Protein AF-A0A968AND1-F1 (afdb_monomer_lite)

Foldseek 3Di:
DPPVPDDLCQFFAKAFQVVLCVVLVHRDDPVLLCVQLVVVVWDWDDPPRIIRTGDDPVCSPPQDDHNVSSSVSSDVVVDNVPRDDDDDDDDDDDDDDPPVVVVVVVVVVVCVVVVDDDDDFDQFAAPVLCVVVVHDPPPWDADPDDPDNRRGTGDPDPPSRVVVVD

Sequence (166 aa):
VDQKKFKLDQGPLQLNLEFLNRKIGVAVPKKQVIDILSGLGFEVTDKESTLSVKIPTWRATKDIAIPEDLIEEVARIYGYDNITPALPAFEILPPEENKLRRLENKVIDVLVGLGLSEVKNYSFLSEKDLDELSIDKKNCLRVKNPMSEDQRVMRPHLLPNLLKNV

pLDDT: mean 91.08, std 9.69, range [44.84, 98.38]

Structure (mmCIF, N/CA/C/O backbone):
data_AF-A0A968AND1-F1
#
_entry.id   AF-A0A968AND1-F1
#
loop_
_atom_site.group_PDB
_atom_site.id
_atom_site.type_symbol
_atom_site.label_atom_id
_atom_site.label_alt_id
_atom_site.label_comp_id
_atom_site.label_asym_id
_atom_site.label_entity_id
_atom_site.label_seq_id
_atom_site.pdbx_PDB_ins_code
_atom_site.Cartn_x
_atom_site.Cartn_y
_atom_site.Cartn_z
_atom_site.occupancy
_atom_site.B_iso_or_equiv
_atom_site.auth_seq_id
_atom_site.auth_comp_id
_atom_site.auth_asym_id
_atom_site.auth_atom_id
_atom_site.pdbx_PDB_model_num
ATOM 1 N N . VAL A 1 1 ? 16.168 1.348 29.260 1.00 53.44 1 VAL A N 1
ATOM 2 C CA . VAL A 1 1 ? 14.964 2.154 29.567 1.00 53.44 1 VAL A CA 1
ATOM 3 C C . VAL A 1 1 ? 14.601 1.890 31.016 1.00 53.44 1 VAL A C 1
ATOM 5 O O . VAL A 1 1 ? 14.470 0.729 31.381 1.00 53.44 1 VAL A O 1
ATOM 8 N N . ASP A 1 2 ? 14.565 2.928 31.850 1.00 44.84 2 ASP A N 1
ATOM 9 C CA . ASP A 1 2 ? 14.290 2.818 33.288 1.00 44.84 2 ASP A CA 1
ATOM 10 C C . ASP A 1 2 ? 12.824 2.402 33.516 1.00 44.84 2 ASP A C 1
ATOM 12 O O . ASP A 1 2 ? 11.900 3.179 33.267 1.00 44.84 2 ASP A O 1
ATOM 16 N N . GLN A 1 3 ? 12.605 1.153 33.944 1.00 57.84 3 GLN A N 1
ATOM 17 C CA . GLN A 1 3 ? 11.269 0.570 34.134 1.00 57.84 3 GLN A CA 1
ATOM 18 C C . GLN A 1 3 ? 10.439 1.319 35.192 1.00 57.84 3 GLN A C 1
ATOM 20 O O . GLN A 1 3 ? 9.213 1.263 35.152 1.00 57.84 3 GLN A O 1
ATOM 25 N N . LYS A 1 4 ? 11.074 2.068 36.108 1.00 55.53 4 LYS A N 1
ATOM 26 C CA . LYS A 1 4 ? 10.379 2.764 37.206 1.00 55.53 4 LYS A CA 1
ATOM 27 C C . LYS A 1 4 ? 9.567 3.989 36.772 1.00 55.53 4 LYS A C 1
ATOM 29 O O . LYS A 1 4 ? 8.744 4.460 37.552 1.00 55.53 4 LYS A O 1
ATOM 34 N N . LYS A 1 5 ? 9.779 4.515 35.560 1.00 52.84 5 LYS A N 1
ATOM 35 C CA . LYS A 1 5 ? 9.066 5.698 35.033 1.00 52.84 5 LYS A CA 1
ATOM 36 C C . LYS A 1 5 ? 8.205 5.408 33.801 1.00 52.84 5 LYS A C 1
ATOM 38 O O . LYS A 1 5 ? 7.696 6.342 33.186 1.00 52.84 5 LYS A O 1
ATOM 43 N N . PHE A 1 6 ? 8.025 4.141 33.434 1.00 58.09 6 PHE A N 1
ATOM 44 C CA . PHE A 1 6 ? 7.187 3.781 32.295 1.00 58.09 6 PHE A CA 1
ATOM 45 C C . PHE A 1 6 ? 5.703 3.949 32.651 1.00 58.09 6 PHE A C 1
ATOM 47 O O . PHE A 1 6 ? 5.091 3.080 33.269 1.00 58.09 6 PHE A O 1
ATOM 54 N N . LYS A 1 7 ? 5.127 5.096 32.280 1.00 56.00 7 LYS A N 1
ATOM 55 C CA . LYS A 1 7 ? 3.677 5.289 32.220 1.00 56.00 7 LYS A CA 1
ATOM 56 C C . LYS A 1 7 ? 3.217 4.963 30.806 1.00 56.00 7 LYS A C 1
ATOM 58 O O . LYS A 1 7 ? 3.558 5.671 29.866 1.00 56.00 7 LYS A O 1
ATOM 63 N N . LEU A 1 8 ? 2.441 3.895 30.680 1.00 63.19 8 LEU A N 1
ATOM 64 C CA . LEU A 1 8 ? 1.616 3.665 29.505 1.00 63.19 8 LEU A CA 1
ATOM 65 C C . LEU A 1 8 ? 0.398 4.575 29.634 1.00 63.19 8 LEU A C 1
ATOM 67 O O . LEU A 1 8 ? -0.398 4.397 30.556 1.00 63.19 8 LEU A O 1
ATOM 71 N N . ASP A 1 9 ? 0.277 5.556 28.747 1.00 61.38 9 ASP A N 1
ATOM 72 C CA . ASP A 1 9 ? -0.919 6.385 28.662 1.00 61.38 9 ASP A CA 1
ATOM 73 C C . ASP A 1 9 ? -2.028 5.550 28.002 1.00 61.38 9 ASP A C 1
ATOM 75 O O . ASP A 1 9 ? -2.262 5.609 26.800 1.00 61.38 9 ASP A O 1
ATOM 79 N N . GLN A 1 10 ? -2.654 4.665 28.786 1.00 68.56 10 GLN A N 1
ATOM 80 C CA . GLN A 1 10 ? -3.744 3.772 28.354 1.00 68.56 10 GLN A CA 1
ATOM 81 C C . GLN A 1 10 ? -5.066 4.534 28.310 1.00 68.56 10 GLN A C 1
ATOM 83 O O . GLN A 1 10 ? -6.095 4.043 28.789 1.00 68.56 10 GLN A O 1
ATOM 88 N N . GLY A 1 11 ? -5.010 5.776 27.824 1.00 67.06 11 GLY A N 1
ATOM 89 C CA . GLY A 1 11 ? -6.164 6.645 27.726 1.00 67.06 11 GLY A CA 1
ATOM 90 C C . G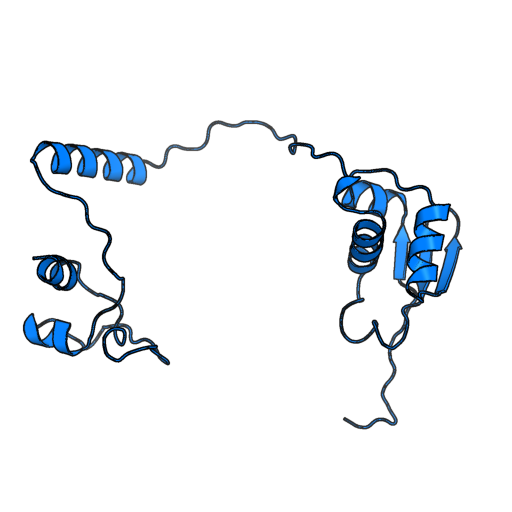LY A 1 11 ? -7.292 5.885 27.040 1.00 67.06 11 GLY A C 1
ATOM 91 O O . GLY A 1 11 ? -7.042 5.158 26.072 1.00 67.06 11 GLY A O 1
ATOM 92 N N . PRO A 1 12 ? -8.529 5.982 27.544 1.00 87.88 12 PRO A N 1
ATOM 93 C CA . PRO A 1 12 ? -9.616 5.360 26.835 1.00 87.88 12 PRO A CA 1
ATOM 94 C C . PRO A 1 12 ? -9.797 6.095 25.507 1.00 87.88 12 PRO A C 1
ATOM 96 O O . PRO A 1 12 ? -10.149 7.281 25.484 1.00 87.88 12 PRO A O 1
ATOM 99 N N . LEU A 1 13 ? -9.566 5.388 24.404 1.00 93.75 13 LEU A N 1
ATOM 100 C CA . LEU A 1 13 ? -9.876 5.894 23.078 1.00 93.75 13 LEU A CA 1
ATOM 101 C C . LEU A 1 13 ? -11.386 6.057 22.963 1.00 93.75 13 LEU A C 1
ATOM 103 O O . LEU A 1 13 ? -12.162 5.213 23.414 1.00 93.75 13 LEU A O 1
ATOM 107 N N . GLN A 1 14 ? -11.802 7.172 22.377 1.00 96.25 14 GLN A N 1
ATOM 108 C CA . GLN A 1 14 ? -13.209 7.441 22.130 1.00 96.25 14 GLN A CA 1
ATOM 109 C C . GLN A 1 14 ? -13.546 6.977 20.715 1.00 96.25 14 GLN A C 1
ATOM 111 O O . GLN A 1 14 ? -13.006 7.493 19.738 1.00 96.25 14 GLN A O 1
ATOM 116 N N . LEU A 1 15 ? -14.436 5.996 20.615 1.00 96.50 15 LEU A N 1
ATOM 117 C CA . LEU A 1 15 ? -14.879 5.406 19.362 1.00 96.50 15 LEU A CA 1
ATOM 118 C C . LEU A 1 15 ? -16.339 5.781 19.116 1.00 96.50 15 LEU A C 1
ATOM 120 O O . LEU A 1 15 ? -17.257 5.217 19.708 1.00 96.50 15 LEU A O 1
ATOM 124 N N . ASN A 1 16 ? -16.556 6.760 18.245 1.00 97.06 16 ASN A N 1
ATOM 125 C CA . ASN A 1 16 ? -17.894 7.146 17.819 1.00 97.06 16 ASN A CA 1
ATOM 126 C C . ASN A 1 16 ? -18.455 6.113 16.821 1.00 97.06 16 ASN A C 1
ATOM 128 O O . ASN A 1 16 ? -17.775 5.733 15.866 1.00 97.06 16 ASN A O 1
ATOM 132 N N . LEU A 1 17 ? -19.697 5.665 17.028 1.00 96.31 17 LEU A N 1
ATOM 133 C CA . LEU A 1 17 ? -20.296 4.596 16.215 1.00 96.31 17 LEU A CA 1
ATOM 134 C C . LEU A 1 17 ? -20.638 5.039 14.786 1.00 96.31 17 LEU A C 1
ATOM 136 O O . LEU A 1 17 ? -20.535 4.243 13.856 1.00 96.31 17 LEU A O 1
ATOM 140 N N . GLU A 1 18 ? -21.011 6.303 14.588 1.00 96.31 18 GLU A N 1
ATOM 141 C CA . GLU A 1 18 ? -21.244 6.858 13.251 1.00 96.31 18 GLU A CA 1
ATOM 142 C C . GLU A 1 18 ? -19.932 6.923 12.462 1.00 96.31 18 GLU A C 1
ATOM 144 O O . GLU A 1 18 ? -19.879 6.536 11.293 1.00 96.31 18 GLU A O 1
ATOM 149 N N . PHE A 1 19 ? -18.849 7.336 13.124 1.00 96.81 19 PHE A N 1
ATOM 150 C CA . PHE A 1 19 ? -17.512 7.335 12.542 1.00 96.81 19 PHE A CA 1
ATOM 151 C C . PHE A 1 19 ? -17.060 5.926 12.141 1.00 96.81 19 PHE A C 1
ATOM 153 O O . PHE A 1 19 ? -16.585 5.744 11.019 1.00 96.81 19 PHE A O 1
ATOM 160 N N . LEU A 1 20 ? -17.267 4.936 13.016 1.00 97.06 20 LEU A N 1
ATOM 161 C CA . LEU A 1 20 ? -16.990 3.526 12.736 1.00 97.06 20 LEU A CA 1
ATOM 162 C C . LEU A 1 20 ? -17.761 3.041 11.506 1.00 97.06 20 LEU A C 1
ATOM 164 O O . LEU A 1 20 ? -17.153 2.552 10.557 1.00 97.06 20 LEU A O 1
ATOM 168 N N . ASN A 1 21 ? -19.077 3.247 11.477 1.00 94.88 21 ASN A N 1
ATOM 169 C CA . ASN A 1 21 ? -19.923 2.790 10.374 1.00 94.88 21 ASN A CA 1
ATOM 170 C C . ASN A 1 21 ? -19.545 3.461 9.050 1.00 94.88 21 ASN A C 1
ATOM 172 O O . ASN A 1 21 ? -19.492 2.802 8.014 1.00 94.88 21 ASN A O 1
ATOM 176 N N . ARG A 1 22 ? -19.215 4.758 9.076 1.00 94.56 22 ARG A N 1
ATOM 177 C CA . ARG A 1 22 ? -18.755 5.490 7.889 1.00 94.56 22 ARG A CA 1
ATOM 178 C C . ARG A 1 22 ? -17.414 4.973 7.367 1.00 94.56 22 ARG A C 1
ATOM 180 O O . ARG A 1 22 ? -17.195 4.987 6.161 1.00 94.56 22 ARG A O 1
ATOM 187 N N . LYS A 1 23 ? -16.509 4.558 8.257 1.00 95.19 23 LYS A N 1
ATOM 188 C CA . LYS A 1 23 ? -15.190 4.024 7.888 1.00 95.19 23 LYS A CA 1
ATOM 189 C C . LYS A 1 23 ? -15.261 2.588 7.373 1.00 95.19 23 LYS A C 1
ATOM 191 O O . LYS A 1 23 ? -14.573 2.282 6.407 1.00 95.19 23 LYS A O 1
ATOM 196 N N . ILE A 1 24 ? -16.089 1.740 7.985 1.00 94.12 24 ILE A N 1
ATOM 197 C CA . ILE A 1 24 ? -16.304 0.353 7.540 1.00 94.12 24 ILE A CA 1
ATOM 198 C C . ILE A 1 24 ? -17.152 0.314 6.260 1.00 94.12 24 ILE A C 1
ATOM 200 O O . ILE A 1 24 ? -16.947 -0.545 5.410 1.00 94.12 24 ILE A O 1
ATOM 204 N N . GLY A 1 25 ? -18.101 1.242 6.112 1.00 92.56 25 GLY A N 1
ATOM 205 C CA . GLY A 1 25 ? -19.063 1.261 5.006 1.00 92.56 25 GLY A CA 1
ATOM 206 C C . GLY A 1 25 ? -20.323 0.426 5.261 1.00 92.56 25 GLY A C 1
ATOM 207 O O . GLY A 1 25 ? -21.180 0.336 4.387 1.00 92.56 25 GLY A O 1
ATOM 208 N N . VAL A 1 26 ? -20.467 -0.159 6.456 1.00 92.50 26 VAL A N 1
ATOM 209 C CA . VAL A 1 26 ? -21.644 -0.923 6.897 1.00 92.50 26 VAL A CA 1
ATOM 210 C C . VAL A 1 26 ? -22.003 -0.519 8.325 1.00 92.50 26 VAL A C 1
ATOM 212 O O . VAL A 1 26 ? -21.129 -0.234 9.142 1.00 92.50 26 VAL A O 1
ATOM 215 N N . ALA A 1 27 ? -23.301 -0.500 8.634 1.00 94.12 27 ALA A N 1
ATOM 216 C CA . ALA A 1 27 ? -23.789 -0.272 9.987 1.00 94.12 27 ALA A CA 1
ATOM 217 C C . ALA A 1 27 ? -23.658 -1.547 10.834 1.00 94.12 27 ALA A C 1
ATOM 219 O O . ALA A 1 27 ? -24.503 -2.441 10.752 1.00 94.12 27 ALA A O 1
ATOM 220 N N . VAL A 1 28 ? -22.615 -1.628 11.664 1.00 94.75 28 VAL A N 1
ATOM 221 C CA . VAL A 1 28 ? -22.433 -2.750 12.597 1.00 94.75 28 VAL A CA 1
ATOM 222 C C . VAL A 1 28 ? -23.256 -2.480 13.866 1.00 94.75 28 VAL A C 1
ATOM 224 O O . VAL A 1 28 ? -23.113 -1.412 14.471 1.00 94.75 28 VAL A O 1
ATOM 227 N N . PRO A 1 29 ? -24.128 -3.408 14.311 1.00 95.62 29 PRO A N 1
ATOM 228 C CA . PRO A 1 29 ? -24.905 -3.226 15.532 1.00 95.62 29 PRO A CA 1
ATOM 229 C C . PRO A 1 29 ? -24.011 -2.941 16.743 1.00 95.62 29 PRO A C 1
ATOM 231 O O . PRO A 1 29 ? -23.075 -3.685 17.024 1.00 95.62 29 PRO A O 1
ATOM 234 N N . LYS A 1 30 ? -24.346 -1.909 17.525 1.00 96.56 30 LYS A N 1
ATOM 235 C CA . LYS A 1 30 ? -23.572 -1.481 18.704 1.00 96.56 30 LYS A CA 1
ATOM 236 C C . LYS A 1 30 ? -23.215 -2.622 19.659 1.00 96.56 30 LYS A C 1
ATOM 238 O O . LYS A 1 30 ? -22.081 -2.709 20.114 1.00 96.56 30 LYS A O 1
ATOM 243 N N . LYS A 1 31 ? -24.177 -3.504 19.948 1.00 97.06 31 LYS A N 1
ATOM 244 C CA . LYS A 1 31 ? -23.959 -4.674 20.808 1.00 97.06 31 LYS A CA 1
ATOM 245 C C . LYS A 1 31 ? -22.848 -5.573 20.256 1.00 97.06 31 LYS A C 1
ATOM 247 O O . LYS A 1 31 ? -21.956 -5.949 20.997 1.00 97.06 31 LYS A O 1
ATOM 252 N N . GLN A 1 32 ? -22.862 -5.830 18.949 1.00 97.12 32 GLN A N 1
ATOM 253 C CA . GLN A 1 32 ? -21.843 -6.633 18.280 1.00 97.12 32 GLN A CA 1
ATOM 254 C C . GLN A 1 32 ? -20.465 -5.960 18.332 1.00 97.12 32 GLN A C 1
ATOM 256 O O . GLN A 1 32 ? -19.475 -6.638 18.574 1.00 97.12 32 GLN A O 1
ATOM 261 N N . VAL A 1 33 ? -20.391 -4.632 18.170 1.00 97.50 33 VAL A N 1
ATOM 262 C CA . VAL A 1 33 ? -19.134 -3.874 18.327 1.00 97.50 33 VAL A CA 1
ATOM 263 C C . VAL A 1 33 ? -18.553 -4.052 19.735 1.00 97.50 33 VAL A C 1
ATOM 265 O O . VAL A 1 33 ? -17.361 -4.320 19.879 1.00 97.50 33 VAL A O 1
ATOM 268 N N . ILE A 1 34 ? -19.394 -3.937 20.768 1.00 97.81 34 ILE A N 1
ATOM 269 C CA . ILE A 1 34 ? -18.987 -4.136 22.166 1.00 97.81 34 ILE A CA 1
ATOM 270 C C . ILE A 1 34 ? -18.523 -5.580 22.385 1.00 97.81 34 ILE A C 1
ATOM 272 O O . ILE A 1 34 ? -17.430 -5.779 22.906 1.00 97.81 34 ILE A O 1
ATOM 276 N N . ASP A 1 35 ? -19.300 -6.571 21.938 1.00 98.06 35 ASP A N 1
ATOM 277 C CA . ASP A 1 35 ? -18.975 -7.995 22.092 1.00 98.06 35 ASP A CA 1
ATOM 278 C C . ASP A 1 35 ? -17.628 -8.344 21.429 1.00 98.06 35 ASP A C 1
ATOM 280 O O . ASP A 1 35 ? -16.812 -9.056 22.016 1.00 98.06 35 ASP A O 1
ATOM 284 N N . ILE A 1 36 ? -17.356 -7.794 20.239 1.00 97.94 36 ILE A N 1
ATOM 285 C CA . ILE A 1 36 ? -16.085 -7.974 19.524 1.00 97.94 36 ILE A CA 1
ATOM 286 C C . ILE A 1 36 ? -14.917 -7.384 20.321 1.00 97.94 36 ILE A C 1
ATOM 288 O O . ILE A 1 36 ? -13.936 -8.079 20.590 1.00 97.94 36 ILE A O 1
ATOM 292 N N . LEU A 1 37 ? -15.010 -6.110 20.712 1.00 97.38 37 LEU A N 1
ATOM 293 C CA . LEU A 1 37 ? -13.928 -5.427 21.425 1.00 97.38 37 LEU A CA 1
ATOM 294 C C . LEU A 1 37 ? -13.686 -6.059 22.805 1.00 97.38 37 LEU A C 1
ATOM 296 O O . LEU A 1 37 ? -12.544 -6.314 23.183 1.00 97.38 37 LEU A O 1
ATOM 300 N N . SER A 1 38 ? -14.741 -6.400 23.541 1.00 97.25 38 SER A N 1
ATOM 301 C CA . SER A 1 38 ? -14.603 -7.117 24.811 1.00 97.25 38 SER A CA 1
ATOM 302 C C . SER A 1 38 ? -14.009 -8.517 24.629 1.00 97.25 38 SER A C 1
ATOM 304 O O . SER A 1 38 ? -13.138 -8.905 25.407 1.00 97.25 38 SER A O 1
ATOM 306 N N . GLY A 1 39 ? -14.384 -9.246 23.571 1.00 97.44 39 GLY A N 1
ATOM 307 C CA . GLY A 1 39 ? -13.796 -10.546 23.228 1.00 97.44 39 GLY A CA 1
ATOM 308 C C . GLY A 1 39 ? -12.299 -10.485 22.893 1.00 97.44 39 GLY A C 1
ATOM 309 O O . GLY A 1 39 ? -11.574 -11.451 23.125 1.00 97.44 39 GLY A O 1
ATOM 310 N N . LEU A 1 40 ? -11.817 -9.336 22.413 1.00 95.81 40 LEU A N 1
ATOM 311 C CA . LEU A 1 40 ? -10.397 -9.066 22.155 1.00 95.81 40 LEU A CA 1
ATOM 312 C C . LEU A 1 40 ? -9.631 -8.550 23.391 1.00 95.81 40 LEU A C 1
ATOM 314 O O . LEU A 1 40 ? -8.423 -8.311 23.314 1.00 95.81 40 LEU A O 1
ATOM 318 N N . GLY A 1 41 ? -10.308 -8.397 24.533 1.00 94.44 41 GLY A N 1
ATOM 319 C CA . GLY A 1 41 ? -9.711 -7.971 25.800 1.00 94.44 41 GLY A CA 1
ATOM 320 C C . GLY A 1 41 ? -9.697 -6.458 26.032 1.00 94.44 41 GLY A C 1
ATOM 321 O O . GLY A 1 41 ? -8.996 -6.001 26.935 1.00 94.44 41 GLY A O 1
ATOM 322 N N . PHE A 1 42 ? -10.444 -5.675 25.247 1.00 95.06 42 PHE A N 1
ATOM 323 C CA . PHE A 1 42 ? -10.645 -4.250 25.517 1.00 95.06 42 PHE A CA 1
ATOM 324 C C . PHE A 1 42 ? -11.730 -4.045 26.584 1.00 95.06 42 PHE A C 1
ATOM 326 O O . PHE A 1 42 ? -12.798 -4.659 26.525 1.00 95.06 42 PHE A O 1
ATOM 333 N N . GLU A 1 43 ? -11.500 -3.139 27.540 1.00 95.00 43 GLU A N 1
ATOM 334 C CA . GLU A 1 43 ? -12.562 -2.720 28.467 1.00 95.00 43 GLU A CA 1
ATOM 335 C C . GLU A 1 43 ? -13.380 -1.612 27.790 1.00 95.00 43 GLU A C 1
ATOM 337 O O . GLU A 1 43 ? -12.850 -0.545 27.468 1.00 95.00 43 GLU A O 1
ATOM 342 N N . VAL A 1 44 ? -14.668 -1.867 27.550 1.00 96.44 44 VAL A N 1
ATOM 343 C CA . VAL A 1 44 ? -15.549 -0.961 26.804 1.00 96.44 44 VAL A CA 1
ATOM 344 C C . VAL A 1 44 ? -16.598 -0.373 27.737 1.00 96.44 44 VAL A C 1
ATOM 346 O O . VAL A 1 44 ? -17.413 -1.099 28.303 1.00 96.44 44 VAL A O 1
ATOM 349 N N . THR A 1 45 ? -16.616 0.953 27.851 1.00 96.31 45 THR A N 1
ATOM 350 C CA . THR A 1 45 ? -17.667 1.685 28.564 1.00 96.31 45 THR A CA 1
ATOM 351 C C . THR A 1 45 ? -18.581 2.374 27.564 1.00 96.31 45 THR A C 1
ATOM 353 O O . THR A 1 45 ? -18.137 3.197 26.760 1.00 96.31 45 THR A O 1
ATOM 356 N N . ASP A 1 46 ? -19.869 2.060 27.637 1.00 95.44 46 ASP A N 1
ATOM 357 C CA . ASP A 1 46 ? -20.893 2.649 26.784 1.00 95.44 46 ASP A CA 1
ATOM 358 C C . ASP A 1 46 ? -21.247 4.082 27.232 1.00 95.44 46 ASP A C 1
ATOM 360 O O . ASP A 1 46 ? -21.658 4.298 28.373 1.00 95.44 46 ASP A O 1
ATOM 364 N N . LYS A 1 47 ? -21.093 5.059 26.327 1.00 93.56 47 LYS A N 1
ATOM 365 C CA . LYS A 1 47 ? -21.545 6.452 26.478 1.00 93.56 47 LYS A CA 1
ATOM 366 C C . LYS A 1 47 ? -22.492 6.845 25.335 1.00 93.56 47 LYS A C 1
ATOM 368 O O . LYS A 1 47 ? -22.267 7.829 24.631 1.00 93.56 47 LYS A O 1
ATOM 373 N N . GLU A 1 48 ? -23.532 6.041 25.127 1.00 88.94 48 GLU A N 1
ATOM 374 C CA . GLU A 1 48 ? -24.608 6.236 24.143 1.00 88.94 48 GLU A CA 1
ATOM 375 C C . GLU A 1 48 ? -24.145 6.191 22.676 1.00 88.94 48 GLU A C 1
ATOM 377 O O . GLU A 1 48 ? -24.236 5.139 22.039 1.00 88.94 48 GLU A O 1
ATOM 382 N N . SER A 1 49 ? -23.667 7.308 22.122 1.00 90.19 49 SER A N 1
ATOM 383 C CA . SER A 1 49 ? -23.209 7.424 20.726 1.00 90.19 49 SER A CA 1
ATOM 384 C C . SER A 1 49 ? -21.718 7.123 20.553 1.00 90.19 49 SER A C 1
ATOM 386 O O . SER A 1 49 ? -21.238 6.911 19.435 1.00 90.19 49 SER A O 1
ATOM 388 N N . THR A 1 50 ? -20.982 7.103 21.664 1.00 95.56 50 THR A N 1
ATOM 389 C CA . THR A 1 50 ? -19.533 6.915 21.701 1.00 95.56 50 THR A CA 1
ATOM 390 C C . THR A 1 50 ? -19.179 5.818 22.698 1.00 95.56 50 THR A C 1
ATOM 392 O O . THR A 1 50 ? -19.725 5.759 23.797 1.00 95.56 50 THR A O 1
ATOM 395 N N . LEU A 1 51 ? -18.254 4.942 22.322 1.00 96.56 51 LEU A N 1
ATOM 396 C CA . LEU A 1 51 ? -17.664 3.949 23.209 1.00 96.56 51 LEU A CA 1
ATOM 397 C C . LEU A 1 51 ? -16.347 4.492 23.759 1.00 96.56 51 LEU A C 1
ATOM 399 O O . LEU A 1 51 ? -15.510 4.992 23.013 1.00 96.56 51 LEU A O 1
ATOM 403 N N . SER A 1 52 ? -16.158 4.383 25.067 1.00 96.88 52 SER A N 1
ATOM 404 C CA . SER A 1 52 ? -14.903 4.712 25.733 1.00 96.88 52 SER A CA 1
ATOM 405 C C . SER A 1 52 ? -14.135 3.412 25.948 1.00 96.88 52 SER A C 1
ATOM 407 O O . SER A 1 52 ? -14.504 2.618 26.811 1.00 96.88 52 SER A O 1
ATOM 409 N N . VAL A 1 53 ? -13.097 3.186 25.147 1.00 96.00 53 VAL A N 1
ATOM 410 C CA . VAL A 1 53 ? -12.407 1.897 25.026 1.00 96.00 53 VAL A CA 1
ATOM 411 C C . VAL A 1 53 ? -11.020 1.991 25.641 1.00 96.00 53 VAL A C 1
ATOM 413 O O . VAL A 1 53 ? -10.142 2.677 25.119 1.00 96.00 53 VAL A O 1
ATOM 416 N N . LYS A 1 54 ? -10.804 1.297 26.753 1.00 94.38 54 LYS A N 1
ATOM 417 C CA . LYS A 1 54 ? -9.490 1.209 27.388 1.00 94.38 54 LYS A CA 1
ATOM 418 C C . LYS A 1 54 ? -8.692 0.072 26.758 1.00 94.38 54 LYS A C 1
ATOM 420 O O . LYS A 1 54 ? -9.164 -1.062 26.648 1.00 94.38 54 LYS A O 1
ATOM 425 N N . ILE A 1 55 ? -7.473 0.401 26.348 1.00 93.38 55 ILE A N 1
ATOM 426 C CA . ILE A 1 55 ? -6.603 -0.496 25.593 1.00 93.38 55 ILE A CA 1
ATOM 427 C C . ILE A 1 55 ? -5.853 -1.427 26.557 1.00 93.38 55 ILE A C 1
ATOM 429 O O . ILE A 1 55 ? -5.229 -0.939 27.505 1.00 93.38 55 ILE A O 1
ATOM 433 N N . PRO A 1 56 ? -5.840 -2.751 26.319 1.00 90.88 56 PRO A N 1
ATOM 434 C CA . PRO A 1 56 ? -5.036 -3.664 27.113 1.00 90.88 56 PRO A CA 1
ATOM 435 C C . PRO A 1 56 ? -3.533 -3.431 26.900 1.00 90.88 56 PRO A C 1
ATOM 437 O O . PRO A 1 56 ? -3.060 -3.107 25.807 1.00 90.88 56 PRO A O 1
ATOM 440 N N . THR A 1 57 ? -2.748 -3.643 27.956 1.00 88.31 57 THR A N 1
ATOM 441 C CA . THR A 1 57 ? -1.318 -3.283 28.018 1.00 88.31 57 THR A CA 1
ATOM 442 C C . THR A 1 57 ? -0.470 -3.899 26.899 1.00 88.31 57 THR A C 1
ATOM 444 O O . THR A 1 57 ? 0.460 -3.260 26.408 1.00 88.31 57 THR A O 1
ATOM 447 N N . TRP A 1 58 ? -0.794 -5.122 26.470 1.00 87.94 58 TRP A N 1
ATOM 448 C CA . TRP A 1 58 ? -0.062 -5.850 25.429 1.00 87.94 58 TRP A CA 1
ATOM 449 C C . TRP A 1 58 ? -0.339 -5.349 24.002 1.00 87.94 58 TRP A C 1
ATOM 451 O O . TRP A 1 58 ? 0.407 -5.714 23.095 1.00 87.94 58 TRP A O 1
ATOM 461 N N . ARG A 1 59 ? -1.367 -4.507 23.816 1.00 89.62 59 ARG A N 1
ATOM 462 C CA . ARG A 1 59 ? -1.737 -3.860 22.540 1.00 89.62 59 ARG A CA 1
ATOM 463 C C . ARG A 1 59 ? -1.342 -2.376 22.494 1.00 89.62 59 ARG A C 1
ATOM 465 O O . ARG A 1 59 ? -0.941 -1.852 21.462 1.00 89.62 59 ARG A O 1
ATOM 472 N N . ALA A 1 60 ? -1.343 -1.704 23.646 1.00 84.56 60 ALA A N 1
ATOM 473 C CA . ALA A 1 60 ? -1.090 -0.261 23.755 1.00 84.56 60 ALA A CA 1
ATOM 474 C C . ALA A 1 60 ? 0.332 0.207 23.363 1.00 84.56 60 ALA A C 1
ATOM 476 O O . ALA A 1 60 ? 0.592 1.402 23.303 1.00 84.56 60 ALA A O 1
ATOM 477 N N . THR A 1 61 ? 1.283 -0.709 23.146 1.00 80.25 61 THR A N 1
ATOM 478 C CA . THR A 1 61 ? 2.675 -0.366 22.781 1.00 80.25 61 THR A CA 1
ATOM 479 C C . THR A 1 61 ? 3.033 -0.666 21.332 1.00 80.25 61 THR A C 1
ATOM 481 O O . THR A 1 61 ? 4.074 -0.204 20.868 1.00 80.25 61 THR A O 1
ATOM 484 N N . LYS A 1 62 ? 2.236 -1.489 20.644 1.00 75.94 62 LYS A N 1
ATOM 485 C CA . LYS A 1 62 ? 2.637 -2.114 19.379 1.00 75.94 62 LYS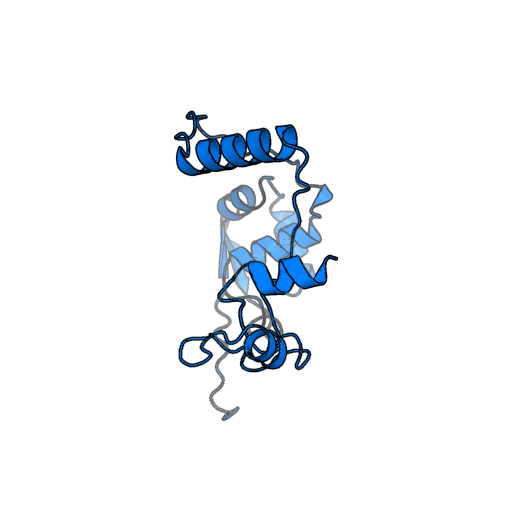 A CA 1
ATOM 486 C C . LYS A 1 62 ? 1.742 -1.731 18.216 1.00 75.94 62 LYS A C 1
ATOM 488 O O . LYS A 1 62 ? 2.261 -1.624 17.111 1.00 75.94 62 LYS A O 1
ATOM 493 N N . ASP A 1 63 ? 0.443 -1.571 18.458 1.00 87.38 63 ASP A N 1
ATOM 494 C CA . ASP A 1 63 ? -0.521 -1.532 17.361 1.00 87.38 63 ASP A CA 1
ATOM 495 C C . ASP A 1 63 ? -1.782 -0.691 17.601 1.00 87.38 63 ASP A C 1
ATOM 497 O O . ASP A 1 63 ? -2.331 -0.213 16.620 1.00 87.38 63 ASP A O 1
ATOM 501 N N . ILE A 1 64 ? -2.231 -0.455 18.843 1.00 92.06 64 ILE A N 1
ATOM 502 C CA . ILE A 1 64 ? -3.424 0.381 19.096 1.00 92.06 64 ILE A CA 1
ATOM 503 C C . ILE A 1 64 ? -3.026 1.735 19.688 1.00 92.06 64 ILE A C 1
ATOM 505 O O . ILE A 1 64 ? -2.567 1.802 20.833 1.00 92.06 64 ILE A O 1
ATOM 509 N N . ALA A 1 65 ? -3.249 2.808 18.932 1.00 90.50 65 ALA A N 1
ATOM 510 C CA . ALA A 1 65 ? -2.941 4.186 19.315 1.00 90.50 65 ALA A CA 1
ATOM 511 C C . ALA A 1 65 ? -4.046 5.198 18.953 1.00 90.50 65 ALA A C 1
ATOM 513 O O . ALA A 1 65 ? -4.150 6.233 19.614 1.00 90.50 65 ALA A O 1
ATOM 514 N N . ILE A 1 66 ? -4.870 4.922 17.938 1.00 92.81 66 ILE A N 1
ATOM 515 C CA . ILE A 1 66 ? -5.929 5.819 17.448 1.00 92.81 66 ILE A CA 1
ATOM 516 C C . ILE A 1 66 ? -7.271 5.081 17.282 1.00 92.81 66 ILE A C 1
ATOM 518 O O . ILE A 1 66 ? -7.300 3.850 17.234 1.00 92.81 66 ILE A O 1
ATOM 522 N N . PRO A 1 67 ? -8.414 5.795 17.213 1.00 94.56 67 PRO A N 1
ATOM 523 C CA . PRO A 1 67 ? -9.726 5.164 17.051 1.00 94.56 67 PRO A CA 1
ATOM 524 C C . PRO A 1 67 ? -9.839 4.270 15.809 1.00 94.56 67 PRO A C 1
ATOM 526 O O . PRO A 1 67 ? -10.563 3.279 15.844 1.00 94.56 67 PRO A O 1
ATOM 529 N N . GLU A 1 68 ? -9.128 4.591 14.729 1.00 96.50 68 GLU A N 1
ATOM 530 C CA . GLU A 1 68 ? -9.079 3.796 13.501 1.00 96.50 68 GLU A CA 1
ATOM 531 C C . GLU A 1 68 ? -8.537 2.380 13.719 1.00 96.50 68 GLU A C 1
ATOM 533 O O . GLU A 1 68 ? -9.049 1.448 13.102 1.00 96.50 68 GLU A O 1
ATOM 538 N N . ASP A 1 69 ? -7.598 2.188 14.647 1.00 95.56 69 ASP A N 1
ATOM 539 C CA . ASP A 1 69 ? -7.058 0.857 14.949 1.00 95.56 69 ASP A CA 1
ATOM 540 C C . ASP A 1 69 ? -8.135 -0.033 15.599 1.00 95.56 69 ASP A C 1
ATOM 542 O O . ASP A 1 69 ? -8.222 -1.234 15.350 1.00 95.56 69 ASP A O 1
ATOM 546 N N . LEU A 1 70 ? -9.035 0.564 16.394 1.00 96.00 70 LEU A N 1
ATOM 547 C CA . LEU A 1 70 ? -10.203 -0.141 16.934 1.00 96.00 70 LEU A CA 1
ATOM 548 C C . LEU A 1 70 ? -11.221 -0.473 15.838 1.00 96.00 70 LEU A C 1
ATOM 550 O O . LEU A 1 70 ? -11.884 -1.507 15.909 1.00 96.00 70 LEU A O 1
ATOM 554 N N . ILE A 1 71 ? -11.358 0.395 14.832 1.00 97.00 71 ILE A N 1
ATOM 555 C CA . ILE A 1 71 ? -12.232 0.149 13.678 1.00 97.00 71 ILE A CA 1
ATOM 556 C C . ILE A 1 71 ? -11.710 -1.041 12.871 1.00 97.00 71 ILE A C 1
ATOM 558 O O . ILE A 1 71 ? -12.517 -1.878 12.468 1.00 97.00 71 ILE A O 1
ATOM 562 N N . GLU A 1 72 ? -10.393 -1.151 12.674 1.00 96.69 72 GLU A N 1
ATOM 563 C CA . GLU A 1 72 ? -9.782 -2.314 12.024 1.00 96.69 72 GLU A CA 1
ATOM 564 C C . GLU A 1 72 ? -10.088 -3.601 12.795 1.00 96.69 72 GLU A C 1
ATOM 566 O O . GLU A 1 72 ? -10.539 -4.574 12.194 1.00 96.69 72 GLU A O 1
ATOM 571 N N . GLU A 1 73 ? -9.945 -3.602 14.123 1.00 96.88 73 GLU A N 1
ATOM 572 C CA . GLU A 1 73 ? -10.258 -4.779 14.942 1.00 96.88 73 GLU A CA 1
ATOM 573 C C . GLU A 1 73 ? -11.730 -5.193 14.839 1.00 96.88 73 GLU A C 1
ATOM 575 O O . GLU A 1 73 ? -12.039 -6.385 14.733 1.00 96.88 73 GLU A O 1
ATOM 580 N N . VAL A 1 74 ? -12.642 -4.217 14.812 1.00 97.62 74 VAL A N 1
ATOM 581 C CA . VAL A 1 74 ? -14.068 -4.481 14.598 1.00 97.62 74 VAL A CA 1
ATOM 582 C C . VAL A 1 74 ? -14.308 -5.041 13.200 1.00 97.62 74 VAL A C 1
ATOM 584 O O . VAL A 1 74 ? -14.970 -6.067 13.081 1.00 97.62 74 VAL A O 1
ATOM 587 N N . ALA A 1 75 ? -13.752 -4.427 12.155 1.00 96.75 75 ALA A N 1
ATOM 588 C CA . ALA A 1 75 ? -13.915 -4.881 10.774 1.00 96.75 75 ALA A CA 1
ATOM 589 C C . ALA A 1 75 ? -13.335 -6.289 10.555 1.00 96.75 75 ALA A C 1
ATOM 591 O O . ALA A 1 75 ? -13.974 -7.133 9.926 1.00 96.75 75 ALA A O 1
ATOM 592 N N . ARG A 1 76 ? -12.162 -6.572 11.131 1.00 96.62 76 ARG A N 1
ATOM 593 C CA . ARG A 1 76 ? -11.456 -7.854 11.024 1.00 96.62 76 ARG A CA 1
ATOM 594 C C . ARG A 1 76 ? -12.251 -9.005 11.634 1.00 96.62 76 ARG A C 1
ATOM 596 O O . ARG A 1 76 ? -12.308 -10.074 11.034 1.00 96.62 76 ARG A O 1
ATOM 603 N N . ILE A 1 77 ? -12.857 -8.803 12.809 1.00 97.62 77 ILE A N 1
ATOM 604 C CA . ILE A 1 77 ? -13.673 -9.836 13.473 1.00 97.62 77 ILE A CA 1
ATOM 605 C C . ILE A 1 77 ? -15.097 -9.886 12.915 1.00 97.62 77 ILE A C 1
ATOM 607 O O . ILE A 1 77 ? -15.667 -10.971 12.818 1.00 97.62 77 ILE A O 1
ATOM 611 N N . TYR A 1 78 ? -15.667 -8.744 12.518 1.00 96.38 78 TYR A N 1
ATOM 612 C CA . TYR A 1 78 ? -16.934 -8.710 11.785 1.00 96.38 78 TYR A CA 1
ATOM 613 C C . TYR A 1 78 ? -16.830 -9.495 10.473 1.00 96.38 78 TYR A C 1
ATOM 615 O O . TYR A 1 78 ? -17.790 -10.156 10.091 1.00 96.38 78 TYR A O 1
ATOM 623 N N . GLY A 1 79 ? -15.657 -9.482 9.838 1.00 96.00 79 GLY A N 1
ATOM 624 C CA . GLY A 1 79 ? -15.346 -10.209 8.615 1.00 96.00 79 GLY A CA 1
ATOM 625 C C . GLY A 1 79 ? -15.462 -9.302 7.397 1.00 96.00 79 GLY A C 1
ATOM 626 O O . GLY A 1 79 ? -16.525 -8.746 7.123 1.00 96.00 79 GLY A O 1
ATOM 627 N N . TYR A 1 80 ? -14.372 -9.174 6.638 1.00 94.12 80 TYR A N 1
ATOM 628 C CA . TYR A 1 80 ? -14.345 -8.350 5.427 1.00 94.12 80 TYR A CA 1
ATOM 629 C C . TYR A 1 80 ? -15.338 -8.831 4.361 1.00 94.12 80 TYR A C 1
ATOM 631 O O . TYR A 1 80 ? -15.874 -8.007 3.628 1.00 94.12 80 TYR A O 1
ATOM 639 N N . ASP A 1 81 ? -15.655 -10.129 4.329 1.00 95.06 81 ASP A N 1
ATOM 640 C CA . ASP A 1 81 ? -16.663 -10.706 3.428 1.00 95.06 81 ASP A CA 1
ATOM 641 C C . ASP A 1 81 ? -18.079 -10.153 3.666 1.00 95.06 81 ASP A C 1
ATOM 643 O O . ASP A 1 81 ? -18.916 -10.171 2.764 1.00 95.06 81 ASP A O 1
ATOM 647 N N . ASN A 1 82 ? -18.352 -9.630 4.866 1.00 94.06 82 ASN A N 1
ATOM 648 C CA . ASN A 1 82 ? -19.636 -9.016 5.205 1.00 94.06 82 ASN A CA 1
ATOM 649 C C . ASN A 1 82 ? -19.731 -7.544 4.760 1.00 94.06 82 ASN A C 1
ATOM 651 O O . ASN A 1 82 ? -20.799 -6.935 4.864 1.00 94.06 82 ASN A O 1
ATOM 655 N N . ILE A 1 83 ? -18.640 -6.950 4.267 1.00 93.38 83 ILE A N 1
ATOM 656 C CA . ILE A 1 83 ? -18.624 -5.577 3.759 1.00 93.38 83 ILE A CA 1
ATOM 657 C C . ILE A 1 83 ? -18.949 -5.615 2.267 1.00 93.38 83 ILE A C 1
ATOM 659 O O . ILE A 1 83 ? -18.172 -6.115 1.459 1.00 93.38 83 ILE A O 1
ATOM 663 N N . THR A 1 84 ? -20.107 -5.070 1.888 1.00 91.50 84 THR A N 1
ATOM 664 C CA . THR A 1 84 ? -20.524 -5.033 0.479 1.00 91.50 84 THR A CA 1
ATOM 665 C C . THR A 1 84 ? -19.598 -4.107 -0.317 1.00 91.50 84 THR A C 1
ATOM 667 O O . THR A 1 84 ? -19.530 -2.917 0.002 1.00 91.50 84 THR A O 1
ATOM 670 N N . PRO A 1 85 ? -18.905 -4.598 -1.363 1.00 91.69 85 PRO A N 1
ATOM 671 C CA . PRO A 1 85 ? -18.052 -3.754 -2.186 1.00 91.69 85 PRO A CA 1
ATOM 672 C C . PRO A 1 85 ? -18.872 -2.666 -2.879 1.00 91.69 85 PRO A C 1
ATOM 674 O O . PRO A 1 85 ? -19.847 -2.954 -3.574 1.00 91.69 85 PRO A O 1
ATOM 677 N N . ALA A 1 86 ? -18.453 -1.416 -2.722 1.00 89.12 86 ALA A N 1
ATOM 678 C CA . ALA A 1 86 ? -19.044 -0.272 -3.399 1.00 89.12 86 ALA A CA 1
ATOM 679 C C . ALA A 1 86 ? -17.946 0.507 -4.124 1.00 89.12 86 ALA A C 1
ATOM 681 O O . ALA A 1 86 ? -16.875 0.757 -3.568 1.00 89.12 86 ALA A O 1
ATOM 682 N N . LEU A 1 87 ? -18.209 0.895 -5.372 1.00 90.62 87 LEU A N 1
ATOM 683 C CA . LEU A 1 87 ? -17.322 1.807 -6.085 1.00 90.62 87 LEU A CA 1
ATOM 684 C C . LEU A 1 87 ? -17.450 3.209 -5.473 1.00 90.62 87 LEU A C 1
ATOM 686 O O . LEU A 1 87 ? -18.572 3.646 -5.202 1.00 90.62 87 LEU A O 1
ATOM 690 N N . PRO A 1 88 ? -16.338 3.934 -5.267 1.00 87.94 88 PRO A N 1
ATOM 691 C CA . PRO A 1 88 ? -16.417 5.320 -4.839 1.00 87.94 88 PRO A CA 1
ATOM 692 C C . PRO A 1 88 ? -17.144 6.147 -5.906 1.00 87.94 88 PRO A C 1
ATOM 694 O O . PRO A 1 88 ? -16.870 6.016 -7.099 1.00 87.94 88 PRO A O 1
ATOM 697 N N . ALA A 1 89 ? -18.063 7.007 -5.471 1.00 88.31 89 ALA A N 1
ATOM 698 C CA . ALA A 1 89 ? -18.736 7.960 -6.343 1.00 88.31 89 ALA A CA 1
ATOM 699 C C . ALA A 1 89 ? -17.916 9.253 -6.411 1.00 88.31 89 ALA A C 1
ATOM 701 O O . ALA A 1 89 ? -17.639 9.877 -5.387 1.00 88.31 89 ALA A O 1
ATOM 702 N N . PHE A 1 90 ? -17.527 9.652 -7.615 1.00 87.50 90 PHE A N 1
ATOM 703 C CA . PHE A 1 90 ? -16.833 10.907 -7.886 1.00 87.50 90 PHE A CA 1
ATOM 704 C C . PHE A 1 90 ? -17.254 11.433 -9.258 1.00 87.50 90 PHE A C 1
ATOM 706 O O . PHE A 1 90 ? -17.707 10.672 -10.116 1.00 87.50 90 PHE A O 1
ATOM 713 N N . GLU A 1 91 ? -17.128 12.742 -9.465 1.00 89.44 91 GLU A N 1
ATOM 714 C CA . GLU A 1 91 ? -17.382 13.348 -10.771 1.00 89.44 91 GLU A CA 1
ATOM 715 C C . GLU A 1 91 ? -16.346 12.854 -11.786 1.00 89.44 91 GLU A C 1
ATOM 717 O O . GLU A 1 91 ? -15.137 12.938 -11.560 1.00 89.44 91 GLU A O 1
ATOM 722 N N . ILE A 1 92 ? -16.817 12.326 -12.916 1.00 87.25 92 ILE A N 1
ATOM 723 C CA . ILE A 1 92 ? -15.940 11.877 -13.997 1.00 87.25 92 ILE A CA 1
ATOM 724 C C . ILE A 1 92 ? -15.611 13.087 -14.864 1.00 87.25 92 ILE A C 1
ATOM 726 O O . ILE A 1 92 ? -16.410 13.504 -15.702 1.00 87.25 92 ILE A O 1
ATOM 730 N N . LEU A 1 93 ? -14.416 13.637 -14.670 1.00 88.12 93 LEU A N 1
ATOM 731 C CA . LEU A 1 93 ? -13.834 14.624 -15.572 1.00 88.12 93 LEU A CA 1
ATOM 732 C C . LEU A 1 93 ? -12.900 13.914 -16.562 1.00 88.12 93 LEU A C 1
ATOM 734 O O . LEU A 1 93 ? -12.167 13.006 -16.157 1.00 88.12 93 LEU A O 1
ATOM 738 N N . PRO A 1 94 ? -12.902 14.290 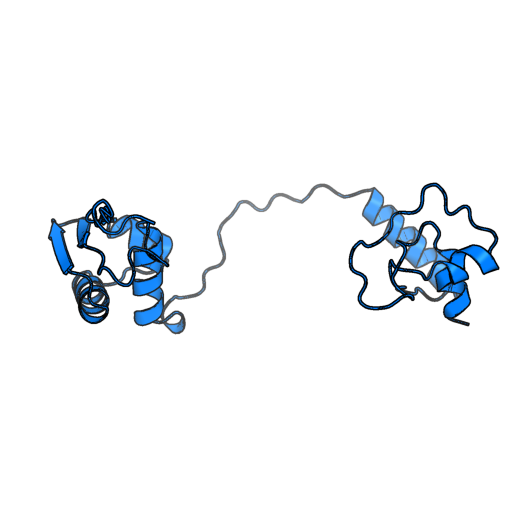-17.855 1.00 87.44 94 PRO A N 1
ATOM 739 C CA . PRO A 1 94 ? -11.931 13.753 -18.796 1.00 87.44 94 PRO A CA 1
ATOM 740 C C . PRO A 1 94 ? -10.517 14.108 -18.311 1.00 87.44 94 PRO A C 1
ATOM 742 O O . PRO A 1 94 ? -10.258 15.278 -18.017 1.00 87.44 94 PRO A O 1
ATOM 745 N N . PRO A 1 95 ? -9.601 13.129 -18.205 1.00 88.00 95 PRO A N 1
ATOM 746 C CA . PRO A 1 95 ? -8.238 13.419 -17.797 1.00 88.00 95 PRO A CA 1
ATOM 747 C C . PRO A 1 95 ? -7.548 14.273 -18.861 1.00 88.00 95 PRO A C 1
ATOM 749 O O . PRO A 1 95 ? -7.801 14.124 -20.060 1.00 88.00 95 PRO A O 1
ATOM 752 N N . GLU A 1 96 ? -6.639 15.145 -18.429 1.00 92.06 96 GLU A N 1
ATOM 753 C CA . GLU A 1 96 ? -5.798 15.883 -19.365 1.00 92.06 96 GLU A CA 1
ATOM 754 C C . GLU A 1 96 ? -4.933 14.922 -20.190 1.00 92.06 96 GLU A C 1
ATOM 756 O O . GLU A 1 96 ? -4.337 13.969 -19.680 1.00 92.06 96 GLU A O 1
ATOM 761 N N . GLU A 1 97 ? -4.847 15.180 -21.494 1.00 92.94 97 GLU A N 1
ATOM 762 C CA . GLU A 1 97 ? -4.039 14.364 -22.389 1.00 92.94 97 GLU A CA 1
ATOM 763 C C . GLU A 1 97 ? -2.545 14.578 -22.114 1.00 92.94 97 GLU A C 1
ATOM 765 O O . GLU A 1 97 ? -1.992 15.663 -22.320 1.00 92.94 97 GLU A O 1
ATOM 770 N N . ASN A 1 98 ? -1.845 13.503 -21.747 1.00 96.31 98 ASN A N 1
ATOM 771 C CA . ASN A 1 98 ? -0.390 13.526 -21.682 1.00 96.31 98 ASN A CA 1
ATOM 772 C C . ASN A 1 98 ? 0.207 13.449 -23.100 1.00 96.31 98 ASN A C 1
ATOM 774 O O . ASN A 1 98 ? 0.400 12.371 -23.672 1.00 96.31 98 ASN A O 1
ATOM 778 N N . LYS A 1 99 ? 0.538 14.619 -23.657 1.00 96.94 99 LYS A N 1
ATOM 779 C CA . LYS A 1 99 ? 1.114 14.759 -25.006 1.00 96.94 99 LYS A CA 1
ATOM 780 C C . LYS A 1 99 ? 2.418 13.974 -25.192 1.00 96.94 99 LYS A C 1
ATOM 782 O O . LYS A 1 99 ? 2.645 13.448 -26.280 1.00 96.94 99 LYS A O 1
ATOM 787 N N . LEU A 1 100 ? 3.251 13.863 -24.151 1.00 97.38 100 LEU A N 1
ATOM 788 C CA . LEU A 1 100 ? 4.494 13.084 -24.208 1.00 97.38 100 LEU A CA 1
ATOM 789 C C . LEU A 1 100 ? 4.207 11.587 -24.320 1.00 97.38 100 LEU A C 1
ATOM 791 O O . LEU A 1 100 ? 4.824 10.919 -25.143 1.00 97.38 100 LEU A O 1
ATOM 795 N N . ARG A 1 101 ? 3.216 11.075 -23.581 1.00 96.62 101 ARG A N 1
ATOM 796 C CA . ARG A 1 101 ? 2.806 9.666 -23.675 1.00 96.62 101 ARG A CA 1
ATOM 797 C C . ARG A 1 101 ? 2.244 9.322 -25.053 1.00 96.62 101 ARG A C 1
ATOM 799 O O . ARG A 1 101 ? 2.534 8.263 -25.602 1.00 96.62 101 ARG A O 1
ATOM 806 N N . ARG A 1 102 ? 1.468 10.232 -25.649 1.00 96.81 102 ARG A N 1
ATOM 807 C CA . ARG A 1 102 ? 0.982 10.053 -27.023 1.00 96.81 102 ARG A CA 1
ATOM 808 C C . ARG A 1 102 ? 2.121 10.051 -28.039 1.00 96.81 102 ARG A C 1
ATOM 810 O O . ARG A 1 102 ? 2.072 9.274 -28.987 1.00 96.81 102 ARG A O 1
ATOM 817 N N . LEU A 1 103 ? 3.113 10.925 -27.869 1.00 97.81 103 LEU A N 1
ATOM 818 C CA . LEU A 1 103 ? 4.300 10.943 -28.722 1.00 97.81 103 LEU A CA 1
ATOM 819 C C . LEU A 1 103 ? 5.101 9.642 -28.586 1.00 97.81 103 LEU A C 1
ATOM 821 O O . LEU A 1 103 ? 5.452 9.058 -29.603 1.00 97.81 103 LEU A O 1
ATOM 825 N N . GLU A 1 104 ? 5.333 9.178 -27.358 1.00 97.31 104 GLU A N 1
ATOM 826 C CA . GLU A 1 104 ? 6.018 7.915 -27.061 1.00 97.31 104 GLU A CA 1
ATOM 827 C C . GLU A 1 104 ? 5.356 6.738 -27.789 1.00 97.31 104 GLU A C 1
ATOM 829 O O . GLU A 1 104 ? 6.023 6.051 -28.559 1.00 97.31 104 GLU A O 1
ATOM 834 N N . ASN A 1 105 ? 4.035 6.572 -27.648 1.00 96.88 105 ASN A N 1
ATOM 835 C CA . ASN A 1 105 ? 3.296 5.507 -28.333 1.00 96.88 105 ASN A CA 1
ATOM 836 C C . ASN A 1 105 ? 3.431 5.600 -29.861 1.00 96.88 105 ASN A C 1
ATOM 838 O O . ASN A 1 105 ? 3.698 4.599 -30.514 1.00 96.88 105 ASN A O 1
ATOM 842 N N . LYS A 1 106 ? 3.326 6.808 -30.436 1.00 97.94 106 LYS A N 1
ATOM 843 C CA . LYS A 1 106 ? 3.508 7.002 -31.885 1.00 97.94 106 LYS A CA 1
ATOM 844 C C . LYS A 1 106 ? 4.905 6.605 -32.357 1.00 97.94 106 LYS A C 1
ATOM 846 O O . LYS A 1 106 ? 5.042 6.051 -33.442 1.00 97.94 106 LYS A O 1
ATOM 851 N N . VAL A 1 107 ? 5.941 6.926 -31.581 1.00 97.88 107 VAL A N 1
ATOM 852 C CA . VAL A 1 107 ? 7.320 6.541 -31.909 1.00 97.88 107 VAL A CA 1
ATOM 853 C C . VAL A 1 107 ? 7.458 5.021 -31.874 1.00 97.88 107 VAL A C 1
ATOM 855 O O . VAL A 1 107 ? 8.027 4.456 -32.805 1.00 97.88 107 VAL A O 1
ATOM 858 N N . ILE A 1 108 ? 6.896 4.361 -30.858 1.00 97.56 108 ILE A N 1
ATOM 859 C CA . ILE A 1 108 ? 6.890 2.895 -30.756 1.00 97.56 108 ILE A CA 1
ATOM 860 C C . ILE A 1 108 ? 6.203 2.275 -31.980 1.00 97.56 108 ILE A C 1
ATOM 862 O O . ILE A 1 108 ? 6.813 1.439 -32.644 1.00 97.56 108 ILE A O 1
ATOM 866 N N . ASP A 1 109 ? 4.998 2.732 -32.333 1.00 97.81 109 ASP A N 1
ATOM 867 C CA . ASP A 1 109 ? 4.237 2.211 -33.478 1.00 97.81 109 ASP A CA 1
ATOM 868 C C . ASP A 1 109 ? 5.033 2.305 -34.791 1.00 97.81 109 ASP A C 1
ATOM 870 O O . ASP A 1 109 ? 5.060 1.361 -35.585 1.00 97.81 109 ASP A O 1
ATOM 874 N N . VAL A 1 110 ? 5.728 3.427 -35.012 1.00 98.38 110 VAL A N 1
ATOM 875 C CA . VAL A 1 110 ? 6.577 3.623 -36.197 1.00 98.38 110 VAL A CA 1
ATOM 876 C C . VAL A 1 110 ? 7.771 2.669 -36.192 1.00 98.38 110 VAL A C 1
ATOM 878 O O . VAL A 1 110 ? 8.049 2.049 -37.216 1.00 98.38 110 VAL A O 1
ATOM 881 N N . LEU A 1 111 ? 8.477 2.523 -35.066 1.00 98.00 111 LEU A N 1
ATOM 882 C CA . LEU A 1 111 ? 9.648 1.641 -34.975 1.00 98.00 111 LEU A CA 1
ATOM 883 C C . LEU A 1 111 ? 9.268 0.166 -35.163 1.00 98.00 111 LEU A C 1
ATOM 885 O O . LEU A 1 111 ? 9.969 -0.556 -35.873 1.00 98.00 111 LEU A O 1
ATOM 889 N N . VAL A 1 112 ? 8.135 -0.260 -34.601 1.00 97.62 112 VAL A N 1
ATOM 890 C CA . VAL A 1 112 ? 7.584 -1.606 -34.820 1.00 97.62 112 VAL A CA 1
ATOM 891 C C . VAL A 1 112 ? 7.206 -1.801 -36.289 1.00 97.62 112 VAL A C 1
ATOM 893 O O . VAL A 1 112 ? 7.544 -2.828 -36.876 1.00 97.62 112 VAL A O 1
ATOM 896 N N . GLY A 1 113 ? 6.585 -0.800 -36.924 1.00 97.81 113 GLY A N 1
ATOM 897 C CA . GLY A 1 113 ? 6.273 -0.824 -38.358 1.00 97.81 113 GLY A CA 1
ATOM 898 C C . GLY A 1 113 ? 7.506 -0.930 -39.268 1.00 97.81 113 GLY A C 1
ATOM 899 O O . GLY A 1 113 ? 7.401 -1.429 -40.386 1.00 97.81 113 GLY A O 1
ATOM 900 N N . LEU A 1 114 ? 8.679 -0.514 -38.781 1.00 98.19 114 LEU A N 1
ATOM 901 C CA . LEU A 1 114 ? 9.973 -0.664 -39.456 1.00 98.19 114 LEU A CA 1
ATOM 902 C C . LEU A 1 114 ? 10.665 -2.011 -39.167 1.00 98.19 114 LEU A C 1
ATOM 904 O O . LEU A 1 114 ? 11.761 -2.250 -39.672 1.00 98.19 114 LEU A O 1
ATOM 908 N N . GLY A 1 115 ? 10.045 -2.895 -38.380 1.00 97.56 115 GLY A N 1
ATOM 909 C CA . GLY A 1 115 ? 10.559 -4.231 -38.073 1.00 97.56 115 GLY A CA 1
ATOM 910 C C . GLY A 1 115 ? 11.467 -4.312 -36.843 1.00 97.56 115 GLY A C 1
ATOM 911 O O . GLY A 1 115 ? 12.148 -5.321 -36.669 1.00 97.56 115 GLY A O 1
ATOM 912 N N . LEU A 1 116 ? 11.504 -3.280 -35.991 1.00 96.31 116 LEU A N 1
ATOM 913 C CA . LEU A 1 116 ? 12.240 -3.333 -34.724 1.00 96.31 116 LEU A CA 1
ATOM 914 C C . LEU A 1 116 ? 11.401 -4.011 -33.630 1.00 96.31 116 LEU A C 1
ATOM 916 O O . LEU A 1 116 ? 10.186 -3.835 -33.558 1.00 96.31 116 LEU A O 1
ATOM 920 N N . SER A 1 117 ? 12.078 -4.723 -32.727 1.00 94.88 117 SER A N 1
ATOM 921 C CA . SER A 1 117 ? 11.471 -5.330 -31.537 1.00 94.88 117 SER A CA 1
ATOM 922 C C . SER A 1 117 ? 11.722 -4.472 -30.299 1.00 94.88 117 SER A C 1
ATOM 924 O O . SER A 1 117 ? 12.868 -4.142 -29.985 1.00 94.88 117 SER A O 1
ATOM 926 N N . GLU A 1 118 ? 10.663 -4.136 -29.563 1.00 94.50 118 GLU A N 1
ATOM 927 C CA . GLU A 1 118 ? 10.789 -3.468 -28.265 1.00 94.50 118 GLU A CA 1
ATOM 928 C C . GLU A 1 118 ? 11.366 -4.436 -27.219 1.00 94.50 118 GLU A C 1
ATOM 930 O O . GLU A 1 118 ? 10.922 -5.578 -27.093 1.00 94.50 118 GLU A O 1
ATOM 935 N N . VAL A 1 119 ? 12.339 -3.968 -26.433 1.00 95.00 119 VAL A N 1
ATOM 936 C CA . VAL A 1 119 ? 12.971 -4.748 -25.361 1.00 95.00 119 VAL A CA 1
ATOM 937 C C . VAL A 1 119 ? 12.956 -3.986 -24.041 1.00 95.00 119 VAL A C 1
ATOM 939 O O . VAL A 1 119 ? 13.224 -2.784 -23.983 1.00 95.00 119 VAL A O 1
ATOM 942 N N . LYS A 1 120 ? 12.677 -4.704 -22.949 1.00 94.50 120 LYS A N 1
ATOM 943 C CA . LYS A 1 120 ? 12.688 -4.165 -21.584 1.00 94.50 120 LYS A CA 1
ATOM 944 C C . LYS A 1 120 ? 13.900 -4.690 -20.835 1.00 94.50 120 LYS A C 1
ATOM 946 O O . LYS A 1 120 ? 13.899 -5.798 -20.316 1.00 94.50 120 LYS A O 1
ATOM 951 N N . ASN A 1 121 ? 14.927 -3.855 -20.787 1.00 93.94 121 ASN A N 1
ATOM 952 C CA . ASN A 1 121 ? 16.205 -4.186 -20.175 1.00 93.94 121 ASN A CA 1
ATOM 953 C C . ASN A 1 121 ? 16.295 -3.698 -18.728 1.00 93.94 121 ASN A C 1
ATOM 955 O O . ASN A 1 121 ? 15.668 -2.702 -18.362 1.00 93.94 121 ASN A O 1
ATOM 959 N N . TYR A 1 122 ? 17.147 -4.351 -17.934 1.00 91.94 122 TYR A N 1
ATOM 960 C CA . TYR A 1 122 ? 17.438 -3.920 -16.570 1.00 91.94 122 TYR A CA 1
ATOM 961 C C . TYR A 1 122 ? 17.961 -2.477 -16.523 1.00 91.94 122 TYR A C 1
ATOM 963 O O . TYR A 1 122 ? 18.658 -1.998 -17.423 1.00 91.94 122 TYR A O 1
ATOM 971 N N . SER A 1 123 ? 17.641 -1.793 -15.427 1.00 93.19 123 SER A N 1
ATOM 972 C CA . SER A 1 123 ? 18.170 -0.461 -15.112 1.00 93.19 123 SER A CA 1
ATOM 973 C C . SER A 1 123 ? 19.588 -0.503 -14.546 1.00 93.19 123 SER A C 1
ATOM 975 O O . SER A 1 123 ? 20.139 0.551 -14.245 1.00 93.19 123 SER A O 1
ATOM 977 N N . PHE A 1 124 ? 20.167 -1.694 -14.392 1.00 93.81 124 PHE A N 1
ATOM 978 C CA . PHE A 1 124 ? 21.478 -1.900 -13.798 1.00 93.81 124 PHE A CA 1
ATOM 979 C C . PHE A 1 124 ? 22.486 -2.422 -14.816 1.00 93.81 124 PHE A C 1
ATOM 981 O O . PHE A 1 124 ? 22.111 -3.021 -15.828 1.00 93.81 124 PHE A O 1
ATOM 988 N N . LEU A 1 125 ? 23.751 -2.165 -14.509 1.00 93.50 125 LEU A N 1
ATOM 989 C CA . LEU A 1 125 ? 24.932 -2.615 -15.223 1.00 93.50 125 LEU A CA 1
ATOM 990 C C . LEU A 1 125 ? 26.035 -2.981 -14.230 1.00 93.50 125 LEU A C 1
ATOM 992 O O . LEU A 1 125 ? 26.074 -2.485 -13.094 1.00 93.50 125 LEU A O 1
ATOM 996 N N . SER A 1 126 ? 26.970 -3.792 -14.709 1.00 93.38 126 SER A N 1
ATOM 997 C CA . SER A 1 126 ? 28.268 -3.975 -14.079 1.00 93.38 126 SER A CA 1
ATOM 998 C C . SER A 1 126 ? 29.182 -2.786 -14.413 1.00 93.38 126 SER A C 1
ATOM 1000 O O . SER A 1 126 ? 29.010 -2.108 -15.427 1.00 93.38 126 SER A O 1
ATOM 1002 N N . GLU A 1 127 ? 30.200 -2.531 -13.589 1.00 91.88 127 GLU A N 1
ATOM 1003 C CA . GLU A 1 127 ? 31.242 -1.546 -13.938 1.00 91.88 127 GLU A CA 1
ATOM 1004 C C . GLU A 1 127 ? 32.022 -1.970 -15.198 1.00 91.88 127 GLU A C 1
ATOM 1006 O O . GLU A 1 127 ? 32.495 -1.107 -15.938 1.00 91.88 127 GLU A O 1
ATOM 1011 N N . LYS A 1 128 ? 32.114 -3.284 -15.462 1.00 92.00 128 LYS A N 1
ATOM 1012 C CA . LYS A 1 128 ? 32.792 -3.844 -16.641 1.00 92.00 128 LYS A CA 1
ATOM 1013 C C . LYS A 1 128 ? 32.037 -3.529 -17.930 1.00 92.00 128 LYS A C 1
ATOM 1015 O O . LYS A 1 128 ? 32.663 -3.203 -18.929 1.00 92.00 128 LYS A O 1
ATOM 1020 N N . ASP A 1 129 ? 30.705 -3.534 -17.886 1.00 91.69 129 ASP A N 1
ATOM 1021 C CA . ASP A 1 129 ? 29.863 -3.196 -19.044 1.00 91.69 129 ASP A CA 1
ATOM 1022 C C . ASP A 1 129 ? 30.123 -1.762 -19.529 1.00 91.69 129 ASP A C 1
ATOM 1024 O O . ASP A 1 129 ? 29.994 -1.452 -20.713 1.00 91.69 129 ASP A O 1
ATOM 1028 N N . LEU A 1 130 ? 30.463 -0.865 -18.597 1.00 92.31 130 LEU A N 1
ATOM 1029 C CA . LEU A 1 130 ? 30.816 0.517 -18.909 1.00 92.31 130 LEU A CA 1
ATOM 1030 C C . LEU A 1 130 ? 32.235 0.618 -19.476 1.00 92.31 130 LEU A C 1
ATOM 1032 O O . LEU A 1 130 ? 32.458 1.412 -20.389 1.00 92.31 130 LEU A O 1
ATOM 1036 N N . ASP A 1 131 ? 33.167 -0.198 -18.972 1.00 92.12 131 ASP A N 1
ATOM 1037 C CA . ASP A 1 131 ? 34.538 -0.277 -19.489 1.00 92.12 131 ASP A CA 1
ATOM 1038 C C . ASP A 1 131 ? 34.581 -0.764 -20.940 1.00 92.12 131 ASP A C 1
ATOM 1040 O O . ASP A 1 131 ? 35.246 -0.144 -21.769 1.00 92.12 131 ASP A O 1
ATOM 1044 N N . GLU A 1 132 ? 33.833 -1.821 -21.270 1.00 91.44 132 GLU A N 1
ATOM 1045 C CA . GLU A 1 132 ? 33.788 -2.399 -22.624 1.00 91.44 132 GLU A CA 1
ATOM 1046 C C . GLU A 1 132 ? 33.344 -1.388 -23.689 1.00 91.44 132 GLU A C 1
ATOM 1048 O O . GLU A 1 132 ? 33.791 -1.441 -24.834 1.00 91.44 132 GLU A O 1
ATOM 1053 N N . LEU A 1 133 ? 32.504 -0.425 -23.304 1.00 90.81 133 LEU A N 1
ATOM 1054 C CA . LEU A 1 133 ? 31.986 0.619 -24.188 1.00 90.81 133 LEU A CA 1
ATOM 1055 C C . LEU A 1 133 ? 32.665 1.977 -23.991 1.00 90.81 133 LEU A C 1
ATOM 1057 O O . LEU A 1 133 ? 32.224 2.967 -24.574 1.00 90.81 133 LEU A O 1
ATOM 1061 N N . SER A 1 134 ? 33.733 2.035 -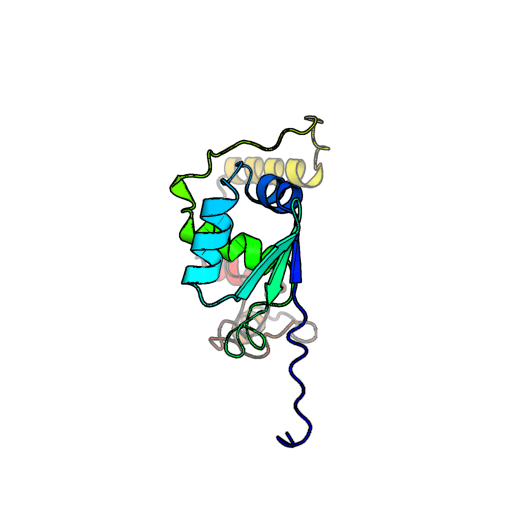23.188 1.00 92.88 134 SER A N 1
ATOM 1062 C CA . SER A 1 134 ? 34.464 3.273 -22.880 1.00 92.88 134 SER A CA 1
ATOM 1063 C C . SER A 1 134 ? 33.555 4.407 -22.370 1.00 92.88 134 SER A C 1
ATOM 1065 O O . SER A 1 134 ? 33.762 5.580 -22.689 1.00 92.88 134 SER A O 1
ATOM 1067 N N . ILE A 1 135 ? 32.528 4.064 -21.586 1.00 90.75 135 ILE A N 1
ATOM 1068 C CA . ILE A 1 135 ? 31.577 5.021 -21.005 1.00 90.75 135 ILE A CA 1
ATOM 1069 C C . ILE A 1 135 ? 32.166 5.611 -19.717 1.00 90.75 135 ILE A C 1
ATOM 1071 O O . ILE A 1 135 ? 32.622 4.880 -18.837 1.00 90.75 135 ILE A O 1
ATOM 1075 N N . ASP A 1 136 ? 32.109 6.940 -19.569 1.00 90.12 136 ASP A N 1
ATOM 1076 C CA . ASP A 1 136 ? 32.613 7.621 -18.372 1.00 90.12 136 ASP A CA 1
ATOM 1077 C C . ASP A 1 136 ? 31.828 7.231 -17.105 1.00 90.12 136 ASP A C 1
ATOM 1079 O O . ASP A 1 136 ? 30.618 7.441 -16.972 1.00 90.12 136 ASP A O 1
ATOM 1083 N N . LYS A 1 137 ? 32.562 6.706 -16.123 1.00 87.75 137 LYS A N 1
ATOM 1084 C CA . LYS A 1 137 ? 32.050 6.240 -14.831 1.00 87.75 137 LYS A CA 1
ATOM 1085 C C . LYS A 1 137 ? 31.977 7.330 -13.761 1.00 87.75 137 LYS A C 1
ATOM 1087 O O . LYS A 1 137 ? 31.443 7.067 -12.674 1.00 87.75 137 LYS A O 1
ATOM 1092 N N . LYS A 1 138 ? 32.506 8.532 -14.025 1.00 86.69 138 LYS A N 1
ATOM 1093 C CA . LYS A 1 138 ? 32.646 9.613 -13.033 1.00 86.69 138 LYS A CA 1
ATOM 1094 C C . LYS A 1 138 ? 31.311 10.046 -12.426 1.00 86.69 138 LYS A C 1
ATOM 1096 O O . LYS A 1 138 ? 31.231 10.232 -11.217 1.00 86.69 138 LYS A O 1
ATOM 1101 N N . ASN A 1 139 ? 30.269 10.142 -13.251 1.00 86.19 139 ASN A N 1
ATOM 1102 C CA . ASN A 1 139 ? 28.937 10.600 -12.837 1.00 86.19 139 ASN A CA 1
ATOM 1103 C C . ASN A 1 139 ? 27.898 9.468 -12.764 1.00 86.19 139 ASN A C 1
ATOM 1105 O O . ASN A 1 139 ? 26.697 9.726 -12.707 1.00 86.19 13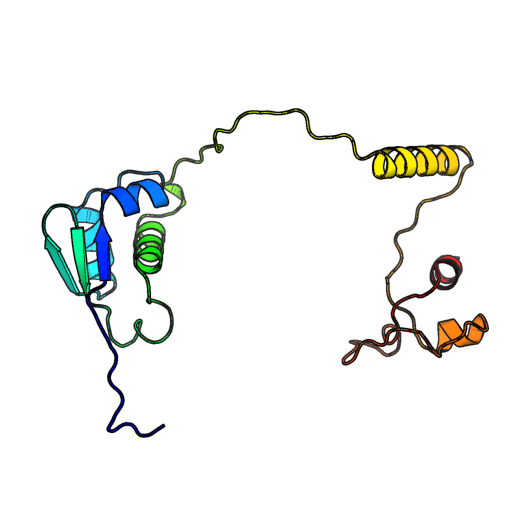9 ASN A O 1
ATOM 1109 N N . CYS A 1 140 ? 28.341 8.209 -12.772 1.00 91.50 140 CYS A N 1
ATOM 1110 C CA . CYS A 1 140 ? 27.439 7.068 -12.680 1.00 91.50 140 CYS A CA 1
ATOM 1111 C C . CYS A 1 140 ? 26.947 6.853 -11.240 1.00 91.50 140 CYS A C 1
ATOM 1113 O O . CYS A 1 140 ? 27.736 6.821 -10.289 1.00 91.50 140 CYS A O 1
ATOM 1115 N N . LEU A 1 141 ? 25.634 6.664 -11.082 1.00 94.50 141 LEU A N 1
ATOM 1116 C CA . LEU A 1 141 ? 25.017 6.350 -9.794 1.00 94.50 141 LEU A CA 1
ATOM 1117 C C . LEU A 1 141 ? 25.295 4.890 -9.417 1.00 94.50 141 LEU A C 1
ATOM 1119 O O . LEU A 1 141 ? 25.037 3.985 -10.207 1.00 94.50 141 LEU A O 1
ATOM 1123 N N . ARG A 1 142 ? 25.784 4.655 -8.194 1.00 94.56 142 ARG A N 1
ATOM 1124 C CA . ARG A 1 142 ? 26.130 3.317 -7.689 1.00 94.56 142 ARG A CA 1
ATOM 1125 C C . ARG A 1 142 ? 25.158 2.858 -6.617 1.00 94.56 142 ARG A C 1
ATOM 1127 O O . ARG A 1 142 ? 24.856 3.600 -5.681 1.00 94.56 142 ARG A O 1
ATOM 1134 N N . VAL A 1 143 ? 24.711 1.614 -6.729 1.00 94.50 143 VAL A N 1
ATOM 1135 C CA . VAL A 1 143 ? 23.874 0.976 -5.713 1.00 94.50 143 VAL A CA 1
ATOM 1136 C C . VAL A 1 143 ? 24.750 0.660 -4.504 1.00 94.50 143 VAL A C 1
ATOM 1138 O O . VAL A 1 143 ? 25.776 -0.007 -4.631 1.00 94.50 143 VAL A O 1
ATOM 1141 N N . LYS A 1 144 ? 24.355 1.140 -3.318 1.00 94.94 144 LYS A N 1
ATOM 1142 C CA . LYS A 1 144 ? 25.145 0.978 -2.086 1.00 94.94 144 LYS A CA 1
ATOM 1143 C C . LYS A 1 144 ? 25.334 -0.499 -1.718 1.00 94.94 144 LYS A C 1
ATOM 1145 O O . LYS A 1 144 ? 26.465 -0.926 -1.500 1.00 94.94 144 LYS A O 1
ATOM 1150 N N . ASN A 1 145 ? 24.237 -1.259 -1.730 1.00 94.12 145 ASN A N 1
ATOM 1151 C CA . ASN A 1 145 ? 24.177 -2.673 -1.356 1.00 94.12 145 ASN A CA 1
ATOM 1152 C C . ASN A 1 145 ? 23.573 -3.490 -2.514 1.00 94.12 145 ASN A C 1
ATOM 1154 O O . ASN A 1 145 ? 22.387 -3.821 -2.462 1.00 94.12 145 ASN A O 1
ATOM 1158 N N . PRO A 1 146 ? 24.322 -3.728 -3.602 1.00 92.81 146 PRO A N 1
ATOM 1159 C CA . PRO A 1 146 ? 23.811 -4.4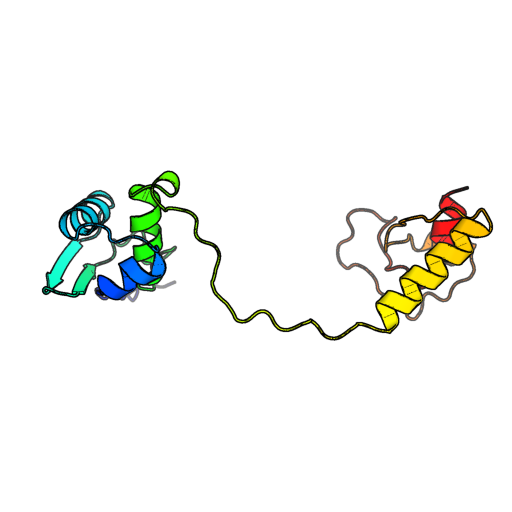81 -4.737 1.00 92.81 146 PRO A CA 1
ATOM 1160 C C . PRO A 1 146 ? 23.704 -5.970 -4.384 1.00 92.81 146 PRO A C 1
ATOM 1162 O O . PRO A 1 146 ? 24.472 -6.479 -3.568 1.00 92.81 146 PRO A O 1
ATOM 1165 N N . MET A 1 147 ? 22.767 -6.671 -5.023 1.00 90.62 147 MET A N 1
ATOM 1166 C CA . MET A 1 147 ? 22.617 -8.124 -4.864 1.00 90.62 147 MET A CA 1
ATOM 1167 C C . MET A 1 147 ? 23.703 -8.905 -5.621 1.00 90.62 147 MET A C 1
ATOM 1169 O O . MET A 1 147 ? 24.035 -10.022 -5.233 1.00 90.62 147 MET A O 1
ATOM 1173 N N . SER A 1 148 ? 24.265 -8.321 -6.684 1.00 92.25 148 SER A N 1
ATOM 1174 C CA . SER A 1 148 ? 25.407 -8.855 -7.431 1.00 92.25 148 SER A CA 1
ATOM 1175 C C . SER A 1 148 ? 26.273 -7.727 -8.000 1.00 92.25 148 SER A C 1
ATOM 1177 O O . SER A 1 148 ? 25.809 -6.597 -8.169 1.00 92.25 148 SER A O 1
ATOM 1179 N N . GLU A 1 149 ? 27.527 -8.030 -8.338 1.00 88.88 149 GLU A N 1
ATOM 1180 C CA . GLU A 1 149 ? 28.431 -7.070 -8.998 1.00 88.88 149 GLU A CA 1
ATOM 1181 C C . GLU A 1 149 ? 27.908 -6.615 -10.371 1.00 88.88 149 GLU A C 1
ATOM 1183 O O . GLU A 1 149 ? 28.145 -5.481 -10.787 1.00 88.88 149 GLU A O 1
ATOM 1188 N N . ASP A 1 150 ? 27.101 -7.449 -11.032 1.00 87.81 150 ASP A N 1
ATOM 1189 C CA . ASP A 1 150 ? 26.457 -7.121 -12.308 1.00 87.81 150 ASP A CA 1
ATOM 1190 C C . ASP A 1 150 ? 25.349 -6.063 -12.179 1.00 87.81 150 ASP A C 1
ATOM 1192 O O . ASP A 1 150 ? 24.804 -5.596 -13.179 1.00 87.81 150 ASP A O 1
ATOM 1196 N N . GLN A 1 151 ? 25.007 -5.673 -10.948 1.00 91.69 151 GLN A N 1
ATOM 1197 C CA . GLN A 1 151 ? 23.992 -4.666 -10.642 1.00 91.69 151 GLN A CA 1
ATOM 1198 C C . GLN A 1 151 ? 24.556 -3.464 -9.871 1.00 91.69 151 GLN A C 1
ATOM 1200 O O . GLN A 1 151 ? 23.817 -2.726 -9.211 1.00 91.69 151 GLN A O 1
ATOM 1205 N N . ARG A 1 152 ? 25.878 -3.262 -9.916 1.00 93.62 152 ARG A N 1
ATOM 1206 C CA . ARG A 1 152 ? 26.562 -2.232 -9.123 1.00 93.62 152 ARG A CA 1
ATOM 1207 C C . ARG A 1 152 ? 26.202 -0.808 -9.551 1.00 93.62 152 ARG A C 1
ATOM 1209 O O . ARG A 1 152 ? 26.182 0.087 -8.699 1.00 93.62 152 ARG A O 1
ATOM 1216 N N . VAL A 1 153 ? 25.916 -0.588 -10.834 1.00 94.62 153 VAL A N 1
ATOM 1217 C CA . VAL A 1 153 ? 25.758 0.748 -11.425 1.00 94.62 153 VAL A CA 1
ATOM 1218 C C . VAL A 1 153 ? 24.376 0.920 -12.048 1.00 94.62 153 VAL A C 1
ATOM 1220 O O . VAL A 1 153 ? 23.888 0.035 -12.743 1.00 94.62 153 VAL A O 1
ATOM 1223 N N . MET A 1 154 ? 23.743 2.074 -11.838 1.00 95.00 154 MET A N 1
ATOM 1224 C CA . MET A 1 154 ? 22.545 2.465 -12.585 1.00 95.00 154 MET A CA 1
ATOM 1225 C C . MET A 1 154 ? 22.929 2.844 -14.012 1.00 95.00 154 MET A C 1
ATOM 1227 O O . MET A 1 154 ? 23.821 3.662 -14.233 1.00 95.00 154 MET A O 1
ATOM 1231 N N . ARG A 1 155 ? 22.214 2.279 -14.979 1.00 92.50 155 ARG A N 1
ATOM 1232 C CA . ARG A 1 155 ? 22.472 2.408 -16.409 1.00 92.50 155 ARG A CA 1
ATOM 1233 C C . ARG A 1 155 ? 22.447 3.879 -16.882 1.00 92.50 155 ARG A C 1
ATOM 1235 O O . ARG A 1 155 ? 21.367 4.470 -16.887 1.00 92.50 155 ARG A O 1
ATOM 1242 N N . PRO A 1 156 ? 23.574 4.440 -17.371 1.00 91.50 156 PRO A N 1
ATOM 1243 C CA . PRO A 1 156 ? 23.624 5.798 -17.925 1.00 91.50 156 PRO A CA 1
ATOM 1244 C C . PRO A 1 156 ? 23.198 5.865 -19.405 1.00 91.50 156 PRO A C 1
ATOM 1246 O O . PRO A 1 156 ? 22.741 6.903 -19.871 1.00 91.50 156 PRO A O 1
ATOM 1249 N N . HIS A 1 157 ? 23.316 4.754 -20.144 1.00 90.38 157 HIS A N 1
ATOM 1250 C CA . HIS A 1 157 ? 22.995 4.647 -21.572 1.00 90.38 157 HIS A CA 1
ATOM 1251 C C . HIS A 1 157 ? 22.202 3.373 -21.868 1.00 90.38 157 HIS A C 1
ATOM 1253 O O . HIS A 1 157 ? 22.423 2.354 -21.227 1.00 90.38 157 HIS A O 1
ATOM 1259 N N . LEU A 1 158 ? 21.314 3.382 -22.868 1.00 92.19 158 LEU A N 1
ATOM 1260 C CA . LEU A 1 158 ? 20.527 2.193 -23.238 1.00 92.19 158 LEU A CA 1
ATOM 1261 C C . LEU A 1 158 ? 21.352 1.120 -23.969 1.00 92.19 158 LEU A C 1
ATOM 1263 O O . LEU A 1 158 ? 21.065 -0.067 -23.822 1.00 92.19 158 LEU A O 1
ATOM 1267 N N . LEU A 1 159 ? 22.376 1.547 -24.716 1.00 91.88 159 LEU A N 1
ATOM 1268 C CA . LEU A 1 159 ? 23.176 0.713 -25.616 1.00 91.88 159 LEU A CA 1
ATOM 1269 C C . LEU A 1 159 ? 23.816 -0.530 -24.962 1.00 91.88 159 LEU A C 1
ATOM 1271 O O . LEU A 1 159 ? 23.646 -1.600 -25.539 1.00 91.88 159 LEU A O 1
ATOM 1275 N N . PRO A 1 160 ? 24.466 -0.459 -23.777 1.00 92.00 160 PRO A N 1
ATOM 1276 C CA . PRO A 1 160 ? 25.078 -1.632 -23.146 1.00 92.00 160 PRO A CA 1
ATOM 1277 C C . PRO A 1 160 ? 24.119 -2.817 -23.008 1.00 92.00 160 PRO A C 1
ATOM 1279 O O . PRO A 1 160 ? 24.433 -3.928 -23.415 1.00 92.00 160 PRO A O 1
ATOM 1282 N N . ASN A 1 161 ? 22.901 -2.573 -22.517 1.00 92.69 161 ASN A N 1
ATOM 1283 C CA . ASN A 1 161 ? 21.925 -3.649 -22.365 1.00 92.69 161 ASN A CA 1
ATOM 1284 C C . ASN A 1 161 ? 21.254 -4.042 -23.685 1.00 92.69 161 ASN A C 1
ATOM 1286 O O . ASN A 1 161 ? 20.755 -5.153 -23.785 1.00 92.69 161 ASN A O 1
ATOM 1290 N N . LEU A 1 162 ? 21.212 -3.161 -24.691 1.00 93.25 162 LEU A N 1
ATOM 1291 C CA . LEU A 1 162 ? 20.744 -3.553 -26.025 1.00 93.25 162 LEU A CA 1
ATOM 1292 C C . LEU A 1 162 ? 21.714 -4.541 -26.681 1.00 93.25 162 LEU A C 1
ATOM 1294 O O . LEU A 1 162 ? 21.261 -5.512 -27.273 1.00 93.25 162 LEU A O 1
ATOM 1298 N N . LEU A 1 163 ? 23.025 -4.332 -26.528 1.00 91.62 163 LEU A N 1
ATOM 1299 C CA . LEU A 1 163 ? 24.049 -5.240 -27.056 1.00 91.62 163 LEU A CA 1
ATOM 1300 C C . LEU A 1 163 ? 24.049 -6.603 -26.359 1.00 91.62 163 LEU A C 1
ATOM 1302 O O . LEU A 1 163 ? 24.329 -7.603 -26.997 1.00 91.62 163 LEU A O 1
ATOM 1306 N N . LYS A 1 164 ? 23.680 -6.666 -25.076 1.00 89.12 164 LYS A N 1
ATOM 1307 C CA . LYS A 1 164 ? 23.543 -7.938 -24.346 1.00 89.12 164 LYS A CA 1
ATOM 1308 C C . LYS A 1 164 ? 22.372 -8.811 -24.812 1.00 89.12 164 LYS A C 1
ATOM 1310 O O . LYS A 1 164 ? 22.285 -9.961 -24.395 1.00 89.12 164 LYS A O 1
ATOM 1315 N N . ASN A 1 165 ? 21.457 -8.265 -25.614 1.00 88.31 165 ASN A N 1
ATOM 1316 C CA . ASN A 1 165 ? 20.287 -8.995 -26.103 1.00 88.31 165 ASN A CA 1
ATOM 1317 C C . ASN A 1 165 ? 20.562 -9.793 -27.389 1.00 88.31 165 ASN A C 1
ATOM 1319 O O . ASN A 1 165 ? 19.668 -10.519 -27.828 1.00 88.31 165 ASN A O 1
ATOM 1323 N N . VAL A 1 166 ? 21.739 -9.621 -28.001 1.00 79.50 166 VAL A N 1
ATOM 1324 C CA . VAL A 1 166 ? 22.155 -10.257 -29.263 1.00 79.50 166 VAL A CA 1
ATOM 1325 C C . VAL A 1 166 ? 23.347 -11.181 -29.077 1.00 79.50 166 VAL A C 1
ATOM 1327 O O . VAL A 1 166 ? 24.158 -10.934 -28.160 1.00 79.50 166 VAL A O 1
#

Radius of gyration: 28.68 Å; chains: 1; bounding box: 59×27×77 Å

Secondary structure (DSSP, 8-state):
--GGG-------EEEEHHHHHHHHSS---HHHHHHHHHHTT-EEEEETTEEEEEPPTTTTTTT--SHHHHHHHHHHHH-GGGS---PPP---PPPPP-HHHHHHHHHHHHHHHTTPPP----SEE-HHHHHHTT---TT--B-SS-SSGGGSEE-S-SHHHHHTT-